Protein AF-A0A4R8ITN2-F1 (afdb_monomer_lite)

Foldseek 3Di:
DDDDDDDPPPCQPDKDFADFPQDDPNHTDTQWIAGPNWIWGWDDFADADPVGGDPVVDDPQWDADPPGTIIGTDD

Structure (mmCIF, N/CA/C/O backbone):
data_AF-A0A4R8ITN2-F1
#
_entry.id   AF-A0A4R8ITN2-F1
#
loop_
_atom_site.group_PDB
_atom_site.id
_atom_site.type_symbol
_atom_site.label_atom_id
_atom_site.label_alt_id
_atom_site.label_comp_id
_atom_site.label_asym_id
_atom_site.label_entity_id
_atom_site.label_seq_id
_atom_site.pdbx_PDB_ins_code
_atom_site.Cartn_x
_atom_site.Cartn_y
_atom_site.Cartn_z
_atom_site.occupancy
_atom_site.B_iso_or_equiv
_atom_site.auth_seq_id
_atom_site.auth_comp_id
_atom_site.auth_asym_id
_atom_site.auth_atom_id
_atom_site.pdbx_PDB_model_num
ATOM 1 N N . MET A 1 1 ? -50.180 14.906 0.412 1.00 40.69 1 MET A N 1
ATOM 2 C CA . MET A 1 1 ? -49.694 14.332 -0.861 1.00 40.69 1 MET A CA 1
ATOM 3 C C . MET A 1 1 ? -48.252 14.801 -1.009 1.00 40.69 1 MET A C 1
ATOM 5 O O . MET A 1 1 ? -48.035 15.951 -1.344 1.00 40.69 1 MET A O 1
ATOM 9 N N . SER A 1 2 ? -47.317 14.154 -0.316 1.00 44.81 2 SER A N 1
ATOM 10 C CA . SER A 1 2 ? -46.525 13.004 -0.787 1.00 44.81 2 SER A CA 1
ATOM 11 C C . SER A 1 2 ? -45.568 13.393 -1.906 1.00 44.81 2 SER A C 1
ATOM 13 O O . SER A 1 2 ? -46.015 13.579 -3.030 1.00 44.81 2 SER A O 1
ATOM 15 N N . GLN A 1 3 ? -44.275 13.446 -1.578 1.00 43.91 3 GLN A N 1
ATOM 16 C CA . GLN A 1 3 ? -43.191 12.820 -2.343 1.00 43.91 3 GLN A CA 1
ATOM 17 C C . GLN A 1 3 ? -41.900 12.891 -1.507 1.00 43.91 3 GLN A C 1
ATOM 19 O O . GLN A 1 3 ? -41.186 13.888 -1.493 1.00 43.91 3 GLN A O 1
ATOM 24 N N . THR A 1 4 ? -41.651 11.818 -0.752 1.00 48.59 4 THR A N 1
ATOM 25 C CA . THR A 1 4 ? -40.354 11.516 -0.139 1.00 48.59 4 THR A CA 1
ATOM 26 C C . THR A 1 4 ? -39.436 11.026 -1.251 1.00 48.59 4 THR A C 1
ATOM 28 O O . THR A 1 4 ? -39.733 10.023 -1.897 1.00 48.59 4 THR A O 1
ATOM 31 N N . LEU A 1 5 ? -38.349 11.752 -1.509 1.00 54.47 5 LEU A N 1
ATOM 32 C CA . LEU A 1 5 ? -37.323 11.331 -2.453 1.00 54.47 5 LEU A CA 1
ATOM 33 C C . LEU A 1 5 ? -36.416 10.313 -1.748 1.00 54.47 5 LEU A C 1
ATOM 35 O O . LEU A 1 5 ? -35.583 10.676 -0.918 1.00 54.47 5 LEU A O 1
ATOM 39 N N . ASN A 1 6 ? -36.604 9.034 -2.062 1.00 56.22 6 ASN A N 1
ATOM 40 C CA . ASN A 1 6 ? -35.712 7.955 -1.656 1.00 56.22 6 ASN A CA 1
ATOM 41 C C . ASN A 1 6 ? -34.365 8.139 -2.370 1.00 56.22 6 ASN A C 1
ATOM 43 O O . ASN A 1 6 ? -34.212 7.762 -3.529 1.00 56.22 6 ASN A O 1
ATOM 47 N N . GLN A 1 7 ? -33.382 8.730 -1.692 1.00 52.09 7 GLN A N 1
ATOM 48 C CA . GLN A 1 7 ? -31.987 8.590 -2.096 1.00 52.09 7 GLN A CA 1
ATOM 49 C C . GLN A 1 7 ? -31.453 7.285 -1.509 1.00 52.09 7 GLN A C 1
ATOM 51 O O . GLN A 1 7 ? -31.043 7.219 -0.352 1.00 52.09 7 GLN A O 1
ATOM 56 N N . GLU A 1 8 ? -31.447 6.239 -2.328 1.00 54.47 8 GLU A N 1
ATOM 57 C CA . GLU A 1 8 ? -30.610 5.061 -2.121 1.00 54.47 8 GLU A CA 1
ATOM 58 C C . GLU A 1 8 ? -29.150 5.492 -2.315 1.00 54.47 8 GLU A C 1
ATOM 60 O O . GLU A 1 8 ? -28.562 5.364 -3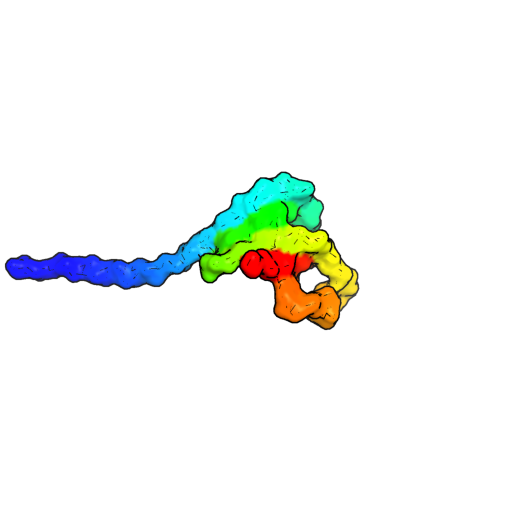.391 1.00 54.47 8 GLU A O 1
ATOM 65 N N . VAL A 1 9 ? -28.562 6.095 -1.279 1.00 57.28 9 VAL A N 1
ATOM 66 C CA . VAL A 1 9 ? -27.134 6.403 -1.265 1.00 57.28 9 VAL A CA 1
ATOM 67 C C . VAL A 1 9 ? -26.406 5.070 -1.160 1.00 57.28 9 VAL A C 1
ATOM 69 O O . VAL A 1 9 ? -26.185 4.546 -0.072 1.00 57.28 9 VAL A O 1
ATOM 72 N N . SER A 1 10 ? -26.028 4.508 -2.306 1.00 54.38 10 SER A N 1
ATOM 73 C CA . SER A 1 10 ? -24.955 3.521 -2.371 1.00 54.38 10 SER A CA 1
ATOM 74 C C . SER A 1 10 ? -23.712 4.202 -1.805 1.00 54.38 10 SER A C 1
ATOM 76 O O . SER A 1 10 ? -23.038 4.952 -2.512 1.00 54.38 10 SER A O 1
ATOM 78 N N . VAL A 1 11 ? -23.467 4.053 -0.499 1.00 59.22 11 VAL A N 1
ATOM 79 C CA . VAL A 1 11 ? -22.332 4.673 0.186 1.00 59.22 11 VAL A CA 1
ATOM 80 C C . VAL A 1 11 ? -21.067 4.069 -0.413 1.00 59.22 11 VAL A C 1
ATOM 82 O O . VAL A 1 11 ? -20.586 3.026 0.024 1.00 59.22 11 VAL A O 1
ATOM 85 N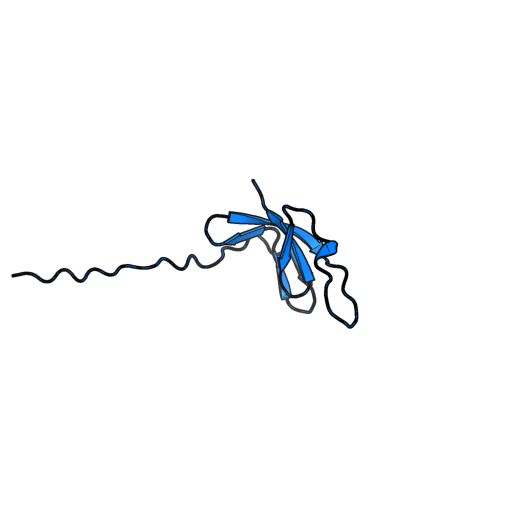 N . VAL A 1 12 ? -20.518 4.712 -1.443 1.00 57.25 12 VAL A N 1
ATOM 86 C CA . VAL A 1 12 ? -19.160 4.438 -1.904 1.00 57.25 12 VAL A CA 1
ATOM 87 C C . VAL A 1 12 ? -18.259 4.930 -0.780 1.00 57.25 12 VAL A C 1
ATOM 89 O O . VAL A 1 12 ? -17.924 6.113 -0.706 1.00 57.25 12 VAL A O 1
ATOM 92 N N . GLN A 1 13 ? -17.952 4.038 0.161 1.00 63.03 13 GLN A N 1
ATOM 93 C CA . GLN A 1 13 ? -17.082 4.335 1.289 1.00 63.03 13 GLN A CA 1
ATOM 94 C C . GLN A 1 13 ? -15.723 4.755 0.726 1.00 63.03 13 GLN A C 1
ATOM 96 O O . GLN A 1 13 ? -14.975 3.938 0.180 1.00 63.03 13 GLN A O 1
ATOM 101 N N . LYS A 1 14 ? -15.435 6.059 0.798 1.00 77.69 14 LYS A N 1
ATOM 102 C CA . LYS A 1 14 ? -14.127 6.595 0.426 1.00 77.69 14 LYS A CA 1
ATOM 103 C C . LYS A 1 14 ? -13.078 5.908 1.303 1.00 77.69 14 LYS A C 1
ATOM 105 O O . LYS A 1 14 ? -13.325 5.749 2.498 1.00 77.69 14 LYS A O 1
ATOM 110 N N . PRO A 1 15 ? -11.938 5.487 0.735 1.00 85.56 15 PRO A N 1
ATOM 111 C CA . PRO A 1 15 ? -10.891 4.880 1.535 1.00 85.56 15 PRO A CA 1
ATOM 112 C C . PRO A 1 15 ? -10.397 5.873 2.595 1.00 85.56 15 PRO A C 1
ATOM 114 O O . PRO A 1 15 ? -10.160 7.042 2.283 1.00 85.56 1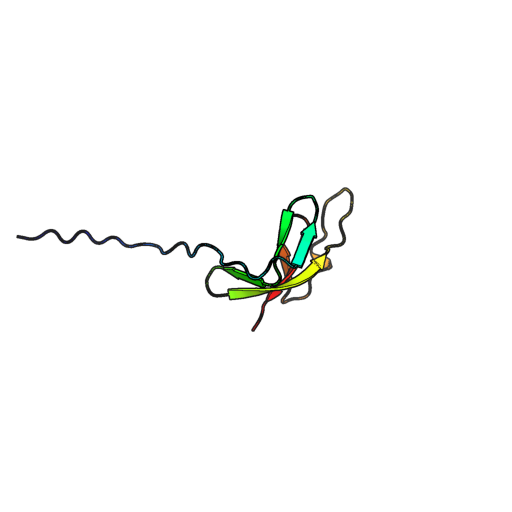5 PRO A O 1
ATOM 117 N N . SER A 1 16 ? -10.257 5.402 3.832 1.00 93.50 16 SER A N 1
ATOM 118 C CA . SER A 1 16 ? -9.573 6.117 4.911 1.00 93.50 16 SER A CA 1
ATOM 119 C C . SER A 1 16 ? -8.109 5.681 4.943 1.00 93.50 16 SER A C 1
ATOM 121 O O . SER A 1 16 ? -7.789 4.530 4.641 1.00 93.50 16 SER A O 1
ATOM 123 N N . TYR A 1 17 ? -7.213 6.603 5.281 1.00 95.62 17 TYR A N 1
ATOM 124 C CA . TYR A 1 17 ? -5.772 6.375 5.281 1.00 95.62 17 TYR A CA 1
ATOM 125 C C . TYR A 1 17 ? -5.202 6.679 6.662 1.00 95.62 17 TYR A C 1
ATOM 127 O O . TYR A 1 17 ? -5.489 7.728 7.241 1.00 95.62 17 TYR A O 1
ATOM 135 N N . GLY A 1 18 ? -4.374 5.768 7.169 1.00 95.81 18 GLY A N 1
ATOM 136 C CA . GLY A 1 18 ? -3.590 5.971 8.382 1.00 95.81 18 GLY A CA 1
ATOM 137 C C . GLY A 1 18 ? -2.435 6.961 8.180 1.00 95.81 18 GLY A C 1
ATOM 138 O O . GLY A 1 18 ? -2.342 7.625 7.142 1.00 95.81 18 GLY A O 1
ATOM 139 N N . PRO A 1 19 ? -1.510 7.069 9.149 1.00 97.56 19 PRO A N 1
ATOM 140 C CA . PRO A 1 19 ? -0.379 7.981 9.037 1.00 97.56 19 PRO A CA 1
ATOM 141 C C . PRO A 1 19 ? 0.503 7.626 7.834 1.00 97.56 19 PRO A C 1
ATOM 143 O O . PRO A 1 19 ? 0.726 6.456 7.511 1.00 97.56 19 PRO A O 1
ATOM 146 N N . LYS A 1 20 ? 1.034 8.653 7.167 1.00 97.69 20 LYS A N 1
ATOM 147 C CA . LYS A 1 20 ? 2.049 8.482 6.126 1.00 97.69 20 LYS A CA 1
ATOM 148 C C . LYS A 1 20 ? 3.367 8.084 6.789 1.00 97.69 20 LYS A C 1
ATOM 150 O O . LYS A 1 20 ? 3.898 8.843 7.593 1.00 97.69 20 LYS A O 1
ATOM 155 N N . ILE A 1 21 ? 3.909 6.938 6.396 1.00 97.50 21 ILE A N 1
ATOM 156 C CA . ILE A 1 21 ? 5.164 6.385 6.935 1.00 97.50 21 ILE A CA 1
ATOM 157 C C . ILE A 1 21 ? 6.311 6.412 5.925 1.00 97.50 21 ILE A C 1
ATOM 159 O O . ILE A 1 21 ? 7.449 6.111 6.264 1.00 97.50 21 ILE A O 1
ATOM 163 N N . GLY A 1 22 ? 6.030 6.787 4.678 1.00 96.19 22 GLY A N 1
ATOM 164 C CA . GLY A 1 22 ? 7.053 6.883 3.649 1.00 96.19 22 GLY A CA 1
ATOM 165 C C . GLY A 1 22 ? 6.499 7.288 2.294 1.00 96.19 22 GLY A C 1
ATOM 166 O O . GLY A 1 22 ? 5.390 7.823 2.171 1.00 96.19 22 GLY A O 1
ATOM 167 N N . SER A 1 23 ? 7.291 7.031 1.261 1.00 96.31 23 SER A N 1
ATOM 168 C CA . SER A 1 23 ? 6.901 7.234 -0.129 1.00 96.31 23 SER A CA 1
ATOM 169 C C . SER A 1 23 ? 7.608 6.249 -1.049 1.00 96.31 23 SER A C 1
ATOM 171 O O . SER A 1 23 ? 8.785 5.964 -0.852 1.00 96.31 23 SER A O 1
ATOM 173 N N . HIS A 1 24 ? 6.905 5.787 -2.079 1.00 94.25 24 HIS A N 1
ATOM 174 C CA . HIS A 1 24 ? 7.432 4.926 -3.131 1.00 94.25 24 HIS A CA 1
ATOM 175 C C . HIS A 1 24 ? 6.973 5.453 -4.491 1.00 94.25 24 HIS A C 1
ATOM 177 O O . HIS A 1 24 ? 5.791 5.752 -4.668 1.00 94.25 24 HIS A O 1
ATOM 183 N N . LEU A 1 25 ? 7.910 5.615 -5.432 1.00 91.81 25 LEU A N 1
ATOM 184 C CA . LEU A 1 25 ? 7.644 6.141 -6.781 1.00 91.81 25 LEU A CA 1
ATOM 185 C C . LEU A 1 25 ? 6.837 7.457 -6.769 1.00 91.81 25 LEU A C 1
ATOM 187 O O . LEU A 1 25 ? 5.877 7.642 -7.515 1.00 91.81 25 LEU A O 1
ATOM 191 N N . GLY A 1 26 ? 7.186 8.365 -5.851 1.00 93.56 26 GLY A N 1
ATOM 192 C CA . GLY A 1 26 ? 6.515 9.660 -5.688 1.00 93.56 26 GLY A CA 1
ATOM 193 C C . GLY A 1 26 ? 5.107 9.597 -5.078 1.00 93.56 26 GLY A C 1
ATOM 194 O O . GLY A 1 26 ? 4.454 10.633 -4.951 1.00 93.56 26 GLY A O 1
ATOM 195 N N . LYS A 1 27 ? 4.621 8.415 -4.676 1.00 93.12 27 LYS A N 1
ATOM 196 C CA . LYS A 1 27 ? 3.333 8.226 -3.992 1.00 93.12 27 LYS A CA 1
ATOM 197 C C . LYS A 1 27 ? 3.539 7.963 -2.497 1.00 93.12 27 LYS A C 1
ATOM 199 O O . LYS A 1 27 ? 4.539 7.351 -2.128 1.00 93.12 27 LYS A O 1
ATOM 204 N N . PRO A 1 28 ? 2.638 8.430 -1.615 1.00 95.62 28 PRO A N 1
ATOM 205 C CA . PRO A 1 28 ? 2.738 8.161 -0.184 1.00 95.62 28 PRO A CA 1
ATOM 206 C C . PRO A 1 28 ? 2.526 6.673 0.120 1.00 95.62 28 PRO A C 1
ATOM 208 O O . PRO A 1 28 ? 1.685 6.023 -0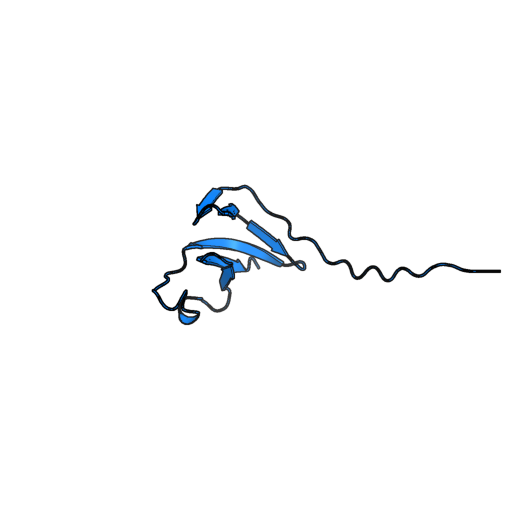.496 1.00 95.62 28 PRO A O 1
ATOM 211 N N . ILE A 1 29 ? 3.263 6.170 1.108 1.00 97.25 29 ILE A N 1
ATOM 212 C CA . ILE A 1 29 ? 2.983 4.893 1.766 1.00 97.25 29 ILE A CA 1
ATOM 213 C C . ILE A 1 29 ? 2.274 5.224 3.074 1.00 97.25 29 ILE A C 1
ATOM 215 O O . ILE A 1 29 ? 2.829 5.928 3.925 1.00 97.25 29 ILE A O 1
ATOM 219 N N . TYR A 1 30 ? 1.051 4.733 3.226 1.00 97.44 30 TYR A N 1
ATOM 220 C CA . TYR A 1 30 ? 0.288 4.853 4.465 1.00 97.44 30 TYR A CA 1
ATOM 221 C C . TYR A 1 30 ? 0.469 3.596 5.304 1.00 97.44 30 TYR A C 1
ATOM 223 O O . TYR A 1 30 ? 0.489 2.500 4.747 1.00 97.44 30 TYR A O 1
ATOM 231 N N . GLN A 1 31 ? 0.574 3.743 6.624 1.00 97.19 31 GLN A N 1
ATOM 232 C CA . GLN A 1 31 ? 0.694 2.606 7.540 1.00 97.19 31 GLN A CA 1
ATOM 233 C C . GLN A 1 31 ? -0.506 1.664 7.434 1.00 97.19 31 GLN A C 1
ATOM 235 O O . GLN A 1 31 ? -0.350 0.447 7.488 1.00 97.19 31 GLN A O 1
ATOM 240 N N . SER A 1 32 ? -1.695 2.232 7.253 1.00 96.81 32 SER A N 1
ATOM 241 C CA . SER A 1 32 ? -2.933 1.489 7.088 1.00 96.81 32 SER A CA 1
ATOM 242 C C . SER A 1 32 ? -3.851 2.144 6.062 1.00 96.81 32 SER A C 1
ATOM 244 O O . SER A 1 32 ? -3.775 3.349 5.804 1.00 96.81 32 SER A O 1
ATOM 246 N N . ILE A 1 33 ? -4.708 1.330 5.456 1.00 95.38 33 ILE A N 1
ATOM 247 C CA . ILE A 1 33 ? -5.752 1.748 4.522 1.00 95.38 33 ILE A CA 1
ATOM 248 C C . ILE A 1 33 ? -7.032 1.027 4.925 1.00 95.38 33 ILE A C 1
ATOM 250 O O . ILE A 1 33 ? -7.031 -0.193 5.059 1.00 95.38 33 ILE A O 1
ATOM 254 N N . GLU A 1 34 ? -8.131 1.751 5.080 1.00 94.88 34 GLU A N 1
ATOM 255 C CA . GLU A 1 34 ? -9.451 1.165 5.302 1.00 94.88 34 GLU A CA 1
ATOM 256 C C . GLU A 1 34 ? -10.321 1.419 4.079 1.00 94.88 34 GLU A C 1
ATOM 258 O O . GLU A 1 34 ? -10.518 2.563 3.671 1.00 94.88 34 GLU A O 1
ATOM 263 N N . ARG A 1 35 ? -10.835 0.356 3.461 1.00 89.81 35 ARG A N 1
ATOM 264 C CA . ARG A 1 35 ? -11.684 0.450 2.271 1.00 89.81 35 ARG A CA 1
ATOM 265 C C . ARG A 1 35 ? -12.747 -0.634 2.315 1.00 89.81 35 ARG A C 1
ATOM 267 O O . ARG A 1 35 ? -12.435 -1.789 2.581 1.00 89.81 35 ARG A O 1
ATOM 274 N N . ASN A 1 36 ? -13.992 -0.267 2.011 1.00 88.69 36 ASN A N 1
ATOM 275 C CA . ASN A 1 36 ? -15.140 -1.184 2.011 1.00 88.69 36 ASN A CA 1
ATOM 276 C C . ASN A 1 36 ? -15.295 -1.952 3.340 1.00 88.69 36 ASN A C 1
ATOM 278 O O . ASN A 1 36 ? -15.570 -3.148 3.333 1.00 88.69 36 ASN A O 1
ATOM 282 N N . GLY A 1 37 ? -15.063 -1.280 4.473 1.00 88.12 37 GLY A N 1
ATOM 283 C CA . GLY A 1 37 ? -15.138 -1.896 5.802 1.00 88.12 37 GLY A CA 1
ATOM 284 C C . GLY A 1 37 ? -13.996 -2.859 6.142 1.00 88.12 37 GLY A C 1
ATOM 285 O O . GLY A 1 37 ? -14.071 -3.523 7.168 1.00 88.12 37 GLY A O 1
ATOM 286 N N . GLN A 1 38 ? -12.947 -2.945 5.316 1.00 93.19 38 GLN A N 1
ATOM 287 C CA . GLN A 1 38 ? -11.778 -3.768 5.603 1.00 93.19 38 GLN A CA 1
ATOM 288 C C . GLN A 1 38 ? -10.521 -2.927 5.766 1.00 9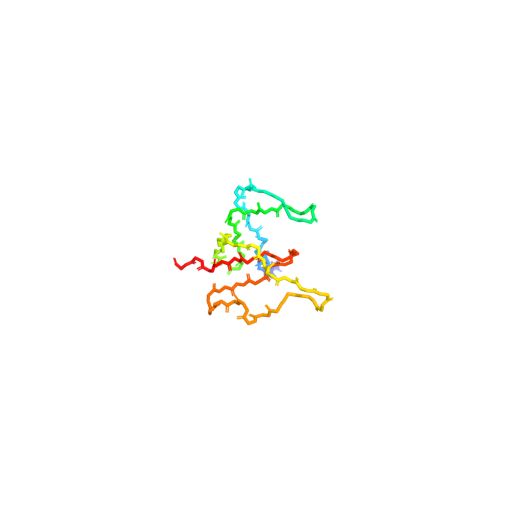3.19 38 GLN A C 1
ATOM 290 O O . GLN A 1 38 ? -10.244 -2.037 4.956 1.00 93.19 38 GLN A O 1
ATOM 295 N N . ARG A 1 39 ? -9.749 -3.253 6.802 1.00 94.75 39 ARG A N 1
ATOM 296 C CA . ARG A 1 39 ? -8.468 -2.631 7.100 1.00 94.75 39 ARG A CA 1
ATOM 297 C C . ARG A 1 39 ? -7.321 -3.438 6.505 1.00 94.75 39 ARG A C 1
ATOM 299 O O . ARG A 1 39 ? -7.302 -4.667 6.533 1.00 94.75 39 ARG A O 1
ATOM 306 N N . TYR A 1 40 ? -6.356 -2.713 5.973 1.00 96.75 40 TYR A N 1
ATOM 307 C CA . TYR A 1 40 ? -5.144 -3.222 5.367 1.00 96.75 40 TYR A CA 1
ATOM 308 C C . TYR A 1 40 ? -3.957 -2.535 6.029 1.00 96.75 40 TYR A C 1
ATOM 310 O O . TYR A 1 40 ? -3.985 -1.318 6.204 1.00 96.75 40 TYR A O 1
ATOM 318 N N . GLU A 1 41 ? -2.918 -3.281 6.376 1.00 97.38 41 GLU A N 1
ATOM 319 C CA . GLU A 1 41 ? -1.705 -2.757 7.008 1.00 97.38 41 GLU A CA 1
ATOM 320 C C . GLU A 1 41 ? -0.505 -2.965 6.097 1.00 97.38 41 GLU A C 1
ATOM 322 O O . GLU A 1 41 ? -0.368 -4.015 5.466 1.00 97.38 41 GLU A O 1
ATOM 327 N N . TYR A 1 42 ? 0.316 -1.924 5.966 1.00 97.19 42 TYR A N 1
ATOM 328 C CA . TYR A 1 42 ? 1.486 -1.962 5.101 1.00 97.19 42 TYR A CA 1
ATOM 329 C C . TYR A 1 42 ? 2.460 -3.026 5.600 1.00 97.19 42 TYR A C 1
ATOM 331 O O . TYR A 1 42 ? 2.765 -3.076 6.791 1.00 97.19 42 TYR A O 1
ATOM 339 N N . ASP A 1 43 ? 2.961 -3.842 4.678 1.00 96.69 43 ASP A N 1
ATOM 340 C CA . ASP A 1 43 ? 3.918 -4.896 4.991 1.00 96.69 43 ASP A CA 1
ATOM 341 C C . ASP A 1 43 ? 5.277 -4.620 4.341 1.00 96.69 43 ASP A C 1
ATOM 343 O O . ASP A 1 43 ? 6.268 -4.373 5.030 1.00 96.69 43 ASP A O 1
ATOM 347 N N . ARG A 1 44 ? 5.320 -4.602 3.003 1.00 97.06 44 ARG A N 1
ATOM 348 C CA . ARG A 1 44 ? 6.566 -4.474 2.238 1.00 97.06 44 ARG A CA 1
ATOM 349 C C . ARG A 1 44 ? 6.342 -3.910 0.839 1.00 97.06 44 ARG A C 1
ATOM 351 O O . ARG A 1 44 ? 5.216 -3.823 0.350 1.00 97.06 44 ARG A O 1
ATOM 358 N N . LEU A 1 45 ? 7.436 -3.554 0.172 1.00 96.44 45 LEU A N 1
ATOM 359 C CA . LEU A 1 45 ? 7.423 -3.304 -1.266 1.00 96.44 45 LEU A CA 1
ATOM 360 C C . LEU A 1 45 ? 7.328 -4.631 -2.016 1.00 96.44 45 LEU A C 1
ATOM 362 O O . LEU A 1 45 ? 7.919 -5.630 -1.607 1.00 96.44 45 LEU A O 1
ATOM 366 N N . ALA A 1 46 ? 6.604 -4.617 -3.125 1.00 96.12 46 ALA A N 1
ATOM 367 C CA . ALA A 1 46 ? 6.609 -5.723 -4.056 1.00 96.12 46 ALA A CA 1
ATOM 368 C C . ALA A 1 46 ? 7.953 -5.797 -4.781 1.00 96.12 46 ALA A C 1
ATOM 370 O O . ALA A 1 46 ? 8.543 -4.778 -5.149 1.00 96.12 46 ALA A O 1
ATOM 371 N N . TRP A 1 47 ? 8.410 -7.016 -5.033 1.00 94.19 47 TRP A N 1
ATOM 372 C CA . TRP A 1 47 ? 9.417 -7.262 -6.044 1.00 94.19 47 TRP A CA 1
ATOM 373 C C . TRP A 1 47 ? 8.758 -7.149 -7.419 1.00 94.19 47 TRP A C 1
ATOM 375 O O . TRP A 1 47 ? 7.740 -7.792 -7.687 1.00 94.19 47 TRP A O 1
ATOM 385 N N . CYS A 1 48 ? 9.313 -6.294 -8.272 1.00 91.38 48 CYS A N 1
ATOM 386 C CA . CYS A 1 48 ? 8.815 -6.055 -9.619 1.00 91.38 48 CYS A CA 1
ATOM 387 C C . CYS A 1 48 ? 9.980 -6.141 -10.612 1.00 91.38 48 CYS A C 1
ATOM 389 O O . CYS A 1 48 ? 11.107 -5.759 -10.285 1.00 91.38 48 CYS A O 1
ATOM 391 N N . ASN A 1 49 ? 9.703 -6.648 -11.809 1.00 87.94 49 ASN A N 1
ATOM 392 C CA . ASN A 1 49 ? 10.619 -6.711 -12.945 1.00 87.94 49 ASN A CA 1
ATOM 393 C C . ASN A 1 49 ? 10.062 -5.866 -14.112 1.00 87.94 49 ASN A C 1
ATOM 395 O O . ASN A 1 49 ? 9.098 -5.119 -13.935 1.00 87.94 49 ASN A O 1
ATOM 399 N N . ASP A 1 50 ? 10.666 -5.979 -15.298 1.00 86.81 50 ASP A N 1
ATOM 400 C CA . ASP A 1 50 ? 10.249 -5.237 -16.502 1.00 86.81 50 ASP A CA 1
ATOM 401 C C . ASP A 1 50 ? 8.795 -5.549 -16.926 1.00 86.81 50 ASP A C 1
ATOM 403 O O . ASP A 1 50 ? 8.105 -4.713 -17.503 1.00 86.81 50 ASP A O 1
ATOM 407 N N . GLU A 1 51 ? 8.287 -6.729 -16.559 1.00 86.69 51 GLU A N 1
ATOM 408 C CA . GLU A 1 51 ? 6.933 -7.199 -16.877 1.00 86.69 51 GLU A CA 1
ATOM 409 C C . GLU A 1 51 ? 5.886 -6.775 -15.827 1.00 86.69 51 GLU A C 1
ATOM 411 O O . GLU A 1 51 ? 4.680 -6.924 -16.041 1.00 86.69 51 GLU A O 1
ATOM 416 N N . GLY A 1 52 ? 6.324 -6.220 -14.693 1.00 88.81 52 GLY A N 1
ATOM 417 C CA . GLY A 1 52 ? 5.472 -5.767 -13.597 1.00 88.81 52 GLY A CA 1
ATOM 418 C C . GLY A 1 52 ? 5.760 -6.478 -12.277 1.00 88.81 52 GLY A C 1
ATOM 419 O O . GLY A 1 52 ? 6.866 -6.937 -12.016 1.00 88.81 52 GLY A O 1
ATOM 420 N N . CYS A 1 53 ? 4.767 -6.520 -11.390 1.00 93.19 53 CYS A N 1
ATOM 421 C CA . CYS A 1 53 ? 4.906 -7.120 -10.064 1.00 93.19 53 CYS A CA 1
ATOM 422 C C . CYS A 1 53 ? 4.168 -8.472 -10.040 1.00 93.19 53 CYS A C 1
ATOM 424 O O . CYS A 1 53 ? 2.932 -8.473 -10.100 1.00 93.19 53 CYS A O 1
ATOM 426 N N . PRO A 1 54 ? 4.877 -9.615 -9.963 1.00 93.31 54 PRO A N 1
ATOM 427 C CA . PRO A 1 54 ? 4.257 -10.940 -9.985 1.00 93.31 54 PRO A CA 1
ATOM 428 C C . PRO A 1 54 ? 3.308 -11.141 -8.799 1.00 93.31 54 PRO A C 1
ATOM 430 O O . PRO A 1 54 ? 3.668 -10.805 -7.679 1.00 93.31 54 PRO A O 1
ATOM 433 N N . LEU A 1 55 ? 2.117 -11.713 -8.996 1.00 92.56 55 LEU A N 1
ATOM 434 C CA . LEU A 1 55 ? 1.167 -11.927 -7.889 1.00 92.56 55 LEU A CA 1
ATOM 435 C C . LEU A 1 55 ? 1.529 -13.116 -6.984 1.00 92.56 55 LEU A C 1
ATOM 437 O O . LEU A 1 55 ? 1.066 -13.159 -5.852 1.00 92.56 55 LEU A O 1
ATOM 441 N N . ASP A 1 56 ? 2.381 -14.035 -7.446 1.00 93.88 56 ASP A N 1
ATOM 442 C CA . ASP A 1 56 ? 2.820 -15.219 -6.684 1.00 93.88 56 ASP A CA 1
ATOM 443 C C . ASP A 1 56 ? 3.616 -14.860 -5.412 1.00 93.88 56 ASP A C 1
ATOM 445 O O . ASP A 1 56 ? 3.681 -15.625 -4.460 1.00 93.88 56 ASP A O 1
ATOM 449 N N . GLN A 1 57 ? 4.151 -13.636 -5.343 1.00 94.44 57 GLN A N 1
ATOM 450 C CA . GLN A 1 57 ? 4.826 -13.121 -4.148 1.00 94.44 57 GLN A CA 1
ATOM 451 C C . GLN A 1 57 ? 3.878 -12.813 -2.974 1.00 94.44 57 GLN A C 1
ATOM 453 O O . GLN A 1 57 ? 4.353 -12.436 -1.897 1.00 94.44 57 GLN A O 1
ATOM 458 N N . LEU A 1 58 ? 2.560 -12.867 -3.201 1.00 95.75 58 LEU A N 1
ATOM 459 C CA . LEU A 1 58 ? 1.531 -12.561 -2.213 1.00 95.75 58 LEU A CA 1
ATOM 460 C C . LEU A 1 58 ? 1.120 -13.825 -1.453 1.00 95.75 58 LEU A C 1
ATOM 462 O O . LEU A 1 58 ? 0.753 -14.839 -2.042 1.00 95.75 58 LEU A O 1
ATOM 466 N N . ALA A 1 59 ? 1.077 -13.733 -0.130 1.00 94.81 59 ALA A N 1
ATOM 467 C CA . ALA A 1 59 ? 0.373 -14.694 0.704 1.00 94.81 59 ALA A CA 1
ATOM 468 C C . ALA A 1 59 ? -1.157 -14.552 0.555 1.00 94.81 59 ALA A C 1
ATOM 470 O O . ALA A 1 59 ? -1.674 -13.532 0.102 1.00 94.81 59 ALA A O 1
ATOM 471 N N . ALA A 1 60 ? -1.914 -15.546 1.028 1.00 92.38 60 ALA A N 1
ATOM 472 C CA . ALA A 1 60 ? -3.377 -15.590 0.886 1.00 92.38 60 ALA A CA 1
ATOM 473 C C . ALA A 1 60 ? -4.131 -14.363 1.453 1.00 92.38 60 ALA A C 1
ATOM 475 O O . ALA A 1 60 ? -5.231 -14.048 1.003 1.00 92.38 60 ALA A O 1
ATOM 476 N N . ASN A 1 61 ? -3.551 -13.664 2.435 1.00 94.62 61 ASN A N 1
ATOM 477 C CA . ASN A 1 61 ? -4.132 -12.471 3.062 1.00 94.62 61 ASN A CA 1
ATOM 478 C C . ASN A 1 61 ? -3.448 -11.165 2.631 1.00 94.62 61 ASN A C 1
ATOM 480 O O . ASN A 1 61 ? -3.637 -10.129 3.272 1.00 94.62 61 ASN A O 1
ATOM 484 N N . GLU A 1 62 ? -2.652 -11.208 1.567 1.00 96.06 62 GLU A N 1
ATOM 485 C CA . GLU A 1 62 ? -1.931 -10.063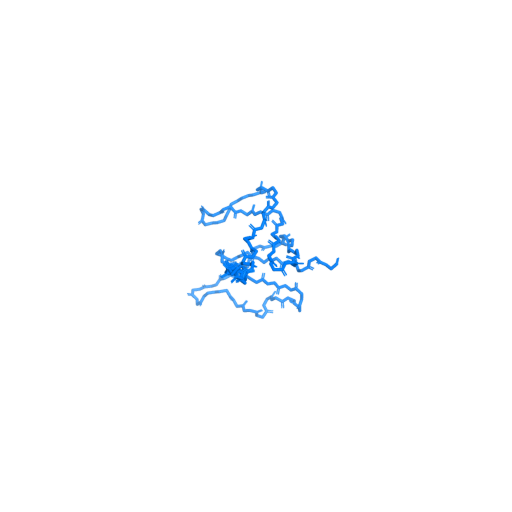 1.028 1.00 96.06 62 GLU A CA 1
ATOM 486 C C . GLU A 1 62 ? -2.593 -9.524 -0.234 1.00 96.06 62 GLU A C 1
ATOM 488 O O . GLU A 1 62 ? -3.217 -10.241 -1.015 1.00 96.06 62 GLU A O 1
ATOM 493 N N . VAL A 1 63 ? -2.453 -8.220 -0.428 1.00 95.00 63 VAL A N 1
ATOM 494 C CA . VAL A 1 63 ? -2.952 -7.509 -1.598 1.00 95.00 63 VAL A CA 1
ATOM 495 C C . VAL A 1 63 ? -1.897 -6.539 -2.100 1.00 95.00 63 VAL A C 1
ATOM 497 O O . VAL A 1 63 ? -1.246 -5.834 -1.327 1.00 95.00 63 VAL A O 1
ATOM 500 N N . LEU A 1 64 ? -1.757 -6.484 -3.420 1.00 95.56 64 LEU A N 1
ATOM 501 C CA . LEU A 1 64 ? -0.858 -5.563 -4.094 1.00 95.56 64 LEU A CA 1
ATOM 502 C C . LEU A 1 64 ? -1.594 -4.271 -4.464 1.00 95.56 64 LEU A C 1
ATOM 504 O O . LEU A 1 64 ? -2.478 -4.257 -5.323 1.00 95.56 64 LEU A O 1
ATOM 508 N N . PHE A 1 65 ? -1.187 -3.163 -3.859 1.00 92.69 65 PHE A N 1
ATOM 509 C CA . PHE A 1 65 ? -1.593 -1.818 -4.243 1.00 92.69 65 PHE A CA 1
ATOM 510 C C . PHE A 1 65 ? -0.577 -1.215 -5.211 1.00 92.69 65 PHE A C 1
ATOM 512 O O . PHE A 1 65 ? 0.635 -1.327 -5.032 1.00 92.69 65 PHE A O 1
ATOM 519 N N . LYS A 1 66 ? -1.054 -0.506 -6.236 1.00 90.38 66 LYS A N 1
ATOM 520 C CA . LYS A 1 66 ? -0.161 0.295 -7.081 1.00 90.38 66 LYS A CA 1
ATOM 521 C C . LYS A 1 66 ? 0.402 1.475 -6.263 1.00 90.38 66 LYS A C 1
ATOM 523 O O . LYS A 1 66 ? -0.367 2.098 -5.531 1.00 90.38 66 LYS A O 1
ATOM 528 N N . PRO A 1 67 ? 1.696 1.817 -6.400 1.00 89.44 67 PRO A N 1
ATOM 529 C CA . PRO A 1 67 ? 2.617 1.351 -7.437 1.00 89.44 67 PRO A CA 1
ATOM 530 C C . PRO A 1 67 ? 3.612 0.271 -6.953 1.00 89.44 67 PRO A C 1
ATOM 532 O O . PRO A 1 67 ? 4.804 0.433 -7.151 1.00 89.44 67 PRO A O 1
ATOM 535 N N . GLY A 1 68 ? 3.157 -0.814 -6.317 1.00 94.44 68 GLY A N 1
ATOM 536 C CA . GLY A 1 68 ? 4.046 -1.897 -5.859 1.00 94.44 68 GLY A CA 1
ATOM 537 C C . GLY A 1 68 ? 4.146 -2.008 -4.338 1.00 94.44 68 GLY A C 1
ATOM 538 O O . GLY A 1 68 ? 5.215 -2.263 -3.800 1.00 94.44 68 GLY A O 1
ATOM 539 N N . LEU A 1 69 ? 3.048 -1.760 -3.626 1.00 96.69 69 LEU A N 1
ATOM 540 C CA . LEU A 1 69 ? 2.974 -1.824 -2.169 1.00 96.69 69 LEU A CA 1
ATOM 541 C C . LEU A 1 69 ? 2.156 -3.045 -1.761 1.00 96.69 69 LEU A C 1
ATOM 543 O O . LEU A 1 69 ? 0.995 -3.160 -2.153 1.00 96.69 69 LEU A O 1
ATOM 547 N N . ILE A 1 70 ? 2.733 -3.934 -0.965 1.00 97.69 70 ILE A N 1
ATOM 548 C CA . ILE A 1 70 ? 2.027 -5.086 -0.412 1.00 97.69 70 ILE A CA 1
ATOM 549 C C . ILE A 1 70 ? 1.451 -4.692 0.942 1.00 97.69 70 ILE A C 1
ATOM 551 O O . ILE A 1 70 ? 2.168 -4.237 1.837 1.00 97.69 70 ILE A O 1
ATOM 555 N N . TYR A 1 71 ? 0.143 -4.879 1.076 1.00 97.12 71 TYR A N 1
ATOM 556 C CA . TYR A 1 71 ? -0.579 -4.724 2.330 1.00 97.12 71 TYR A CA 1
ATOM 557 C C . TYR A 1 71 ? -1.178 -6.064 2.757 1.00 97.12 71 TYR A C 1
ATOM 559 O O . TYR A 1 71 ? -1.659 -6.827 1.918 1.00 97.12 71 TYR A O 1
ATOM 567 N N . ARG A 1 72 ? -1.214 -6.324 4.063 1.00 97.06 72 ARG A N 1
ATOM 568 C CA . ARG A 1 72 ? -1.915 -7.467 4.660 1.00 97.06 72 ARG A CA 1
ATOM 569 C C . ARG A 1 72 ? -3.295 -7.052 5.142 1.00 97.06 72 ARG A C 1
ATOM 571 O O . ARG A 1 72 ? -3.457 -5.966 5.690 1.00 97.06 72 ARG A O 1
ATOM 578 N N . ARG A 1 73 ? -4.297 -7.909 4.951 1.00 95.19 73 ARG A N 1
ATOM 579 C CA . ARG A 1 73 ? -5.622 -7.739 5.565 1.00 95.19 73 ARG A CA 1
ATOM 580 C C . ARG A 1 73 ? -5.472 -7.847 7.083 1.00 95.19 73 ARG A C 1
ATOM 582 O O . ARG A 1 73 ? -5.011 -8.878 7.567 1.00 95.19 73 ARG A O 1
ATOM 589 N N . ALA A 1 74 ? -5.857 -6.801 7.807 1.00 86.56 74 ALA A N 1
ATOM 590 C CA . ALA A 1 74 ? -5.992 -6.859 9.256 1.00 86.56 74 ALA A CA 1
ATOM 591 C C . ALA A 1 74 ? -7.336 -7.527 9.574 1.00 86.56 74 ALA A C 1
ATOM 593 O O . ALA A 1 74 ? -8.377 -7.067 9.096 1.00 86.56 74 ALA A O 1
ATOM 594 N N . GLY A 1 75 ? -7.273 -8.659 10.278 1.00 73.75 75 GLY A N 1
ATOM 595 C CA . GLY A 1 75 ? -8.430 -9.424 10.749 1.00 73.75 75 GLY A CA 1
ATOM 596 C C . GLY A 1 75 ? -8.871 -9.005 12.140 1.00 73.75 75 GLY A C 1
ATOM 597 O O . GLY A 1 75 ? -8.019 -8.471 12.884 1.00 73.75 75 GLY A O 1
#

Sequence (75 aa):
MSQTLNQEVSVVQKPSYGPKIGSHLGKPIYQSIERNGQRYEYDRLAWCNDEGCPLDQLAANEVLFKPGLIYRRAG

pLDDT: mean 86.37, std 16.14, range [40.69, 97.69]

Radius of gyration: 17.28 Å; chains: 1; bounding box: 60×30×28 Å

Secondary structure (DSSP, 8-state):
-------------PPEE--EEEEETTEEEESEEEETTEEEEEEEEPP-BTTB--GGG--TTEEEETTTEEEEEE-

Organism: NCBI:txid381308